Protein AF-A0A2E3C699-F1 (afdb_monomer_lite)

Foldseek 3Di:
DDDDDPVVVVVVVVVVVVVVVVLVVVLVVVCVVVCVVVPPPLPPVALVSLVVVLVVLVVVVVVCVPPPPPPPPPADPSRSVSSNVNSVVRNVVRVVVVVVVVVVVVVVPPDPPPVVVVVVVVVVD

Structure (mmCIF, N/CA/C/O backbone):
data_AF-A0A2E3C699-F1
#
_entry.id   AF-A0A2E3C699-F1
#
loop_
_atom_site.group_PDB
_atom_site.id
_atom_site.type_symbol
_atom_site.label_atom_id
_atom_site.label_alt_id
_atom_site.label_comp_id
_atom_site.label_asym_id
_atom_site.label_entity_id
_atom_site.label_seq_id
_atom_site.pdbx_PDB_ins_code
_atom_site.Cartn_x
_atom_site.Cartn_y
_atom_site.Cartn_z
_atom_site.occupancy
_atom_site.B_iso_or_equiv
_atom_site.auth_seq_id
_atom_site.auth_comp_id
_atom_site.auth_asym_id
_atom_site.auth_atom_id
_atom_site.pdbx_PDB_model_num
ATOM 1 N N . MET A 1 1 ? -0.852 -21.171 37.635 1.00 38.69 1 MET A N 1
ATOM 2 C CA . MET A 1 1 ? -0.235 -21.185 36.295 1.00 38.69 1 MET A CA 1
ATOM 3 C C . MET A 1 1 ? -1.364 -21.470 35.322 1.00 38.69 1 MET A C 1
ATOM 5 O O . MET A 1 1 ? -1.900 -22.567 35.364 1.00 38.69 1 MET A O 1
ATOM 9 N N . TYR A 1 2 ? -1.851 -20.452 34.611 1.00 36.25 2 TYR A N 1
ATOM 10 C CA . TYR A 1 2 ? -2.953 -20.621 33.662 1.00 36.25 2 TYR A CA 1
ATOM 11 C C . TYR A 1 2 ? -2.371 -21.205 32.376 1.00 36.25 2 TYR A C 1
ATOM 13 O O . TYR A 1 2 ? -1.582 -20.544 31.709 1.00 36.25 2 TYR A O 1
ATOM 21 N N . PHE A 1 3 ? -2.711 -22.457 32.083 1.00 44.22 3 PHE A N 1
ATOM 22 C CA . PHE A 1 3 ? -2.491 -23.056 30.774 1.00 44.22 3 PHE A CA 1
ATOM 23 C C . PHE A 1 3 ? -3.592 -22.511 29.864 1.00 44.22 3 PHE A C 1
ATOM 25 O O . PHE A 1 3 ? -4.764 -22.818 30.074 1.00 44.22 3 PHE A O 1
ATOM 32 N N . THR A 1 4 ? -3.247 -21.637 28.923 1.00 55.53 4 THR A N 1
ATOM 33 C CA . THR A 1 4 ? -4.149 -21.322 27.812 1.00 55.53 4 THR A CA 1
ATOM 34 C C . THR A 1 4 ? -4.233 -22.562 26.928 1.00 55.53 4 THR A C 1
ATOM 36 O O . THR A 1 4 ? -3.203 -23.111 26.552 1.00 55.53 4 THR A O 1
ATOM 39 N N . ASP A 1 5 ? -5.450 -23.034 26.667 1.00 56.97 5 ASP A N 1
ATOM 40 C CA . ASP A 1 5 ? -5.716 -24.200 25.824 1.00 56.97 5 ASP A CA 1
ATOM 41 C C . ASP A 1 5 ? -5.290 -23.887 24.378 1.00 56.97 5 ASP A C 1
ATOM 43 O O . ASP A 1 5 ? -5.810 -22.949 23.764 1.00 56.97 5 ASP A O 1
ATOM 47 N N . ASP A 1 6 ? -4.350 -24.665 23.829 1.00 61.75 6 ASP A N 1
ATOM 48 C CA . ASP A 1 6 ? -3.820 -24.537 22.460 1.00 61.75 6 ASP A CA 1
ATOM 49 C C . ASP A 1 6 ? -4.934 -24.520 21.382 1.00 61.75 6 ASP A C 1
ATOM 51 O O . ASP A 1 6 ? -4.724 -24.065 20.248 1.00 61.75 6 ASP A O 1
ATOM 55 N N . ASN A 1 7 ? -6.147 -24.982 21.722 1.00 61.56 7 ASN A N 1
ATOM 56 C CA . ASN A 1 7 ? -7.341 -24.896 20.877 1.00 61.56 7 ASN A CA 1
ATOM 57 C C . ASN A 1 7 ? -7.917 -23.481 20.730 1.00 61.56 7 ASN A C 1
ATOM 59 O O . ASN A 1 7 ? -8.391 -23.132 19.645 1.00 61.56 7 ASN A O 1
ATOM 63 N N . GLU A 1 8 ? -7.908 -22.655 21.779 1.00 59.66 8 GLU A N 1
ATOM 64 C CA . GLU A 1 8 ? -8.422 -21.283 21.680 1.00 59.66 8 GLU A CA 1
ATOM 65 C C . GLU A 1 8 ? -7.473 -20.405 20.870 1.00 59.66 8 GLU A C 1
ATOM 67 O O . GLU A 1 8 ? -7.919 -19.653 20.001 1.00 59.66 8 GLU A O 1
ATOM 72 N N . GLU A 1 9 ? -6.164 -20.562 21.069 1.00 58.28 9 GLU A N 1
ATOM 73 C CA . GLU A 1 9 ? -5.156 -19.801 20.333 1.00 58.28 9 GLU A CA 1
AT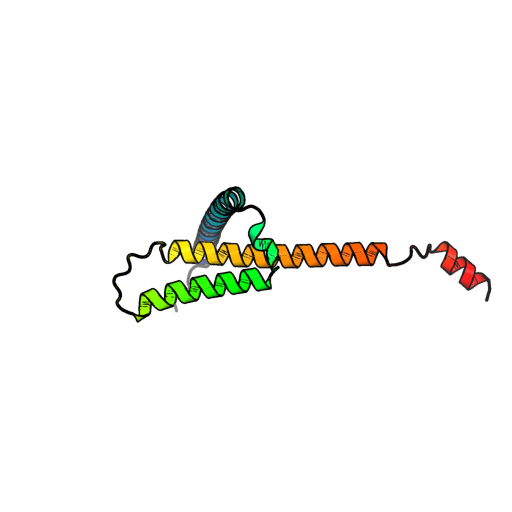OM 74 C C . GLU A 1 9 ? -5.194 -20.114 18.826 1.00 58.28 9 GLU A C 1
ATOM 76 O O . GLU A 1 9 ? -5.144 -19.203 17.994 1.00 58.28 9 GLU A O 1
ATOM 81 N N . ASN A 1 10 ? -5.379 -21.385 18.447 1.00 60.19 10 ASN A N 1
ATOM 82 C CA . ASN A 1 10 ? -5.563 -21.777 17.045 1.00 60.19 10 ASN A CA 1
ATOM 83 C C . ASN A 1 10 ? -6.860 -21.225 16.437 1.00 60.19 10 ASN A C 1
ATOM 85 O O . ASN A 1 10 ? -6.867 -20.760 15.293 1.00 60.19 10 ASN A O 1
ATOM 89 N N . LYS A 1 11 ? -7.959 -21.227 17.198 1.00 59.84 11 LYS A N 1
ATOM 90 C CA . LYS A 1 11 ? -9.251 -20.694 16.747 1.00 59.84 11 LYS A CA 1
ATOM 91 C C . LYS A 1 11 ? -9.209 -19.171 16.567 1.00 59.84 11 LYS A C 1
ATOM 93 O O . LYS A 1 11 ? -9.763 -18.656 15.594 1.00 59.84 11 LYS A O 1
ATOM 98 N N . ILE A 1 12 ? -8.503 -18.459 17.449 1.00 61.53 12 ILE A N 1
ATOM 99 C CA . ILE A 1 12 ? -8.262 -17.011 17.353 1.00 61.53 12 ILE A CA 1
ATOM 100 C C . ILE A 1 12 ? -7.389 -16.691 16.132 1.00 61.53 12 ILE A C 1
ATOM 102 O O . ILE A 1 12 ? -7.773 -15.836 15.331 1.00 61.53 12 ILE A O 1
ATOM 106 N N . LYS A 1 13 ? -6.289 -17.426 15.911 1.00 62.94 13 LYS A N 1
ATOM 107 C CA . LYS A 1 13 ? -5.416 -17.256 14.731 1.00 62.94 13 LYS A CA 1
ATOM 108 C C . LYS A 1 13 ? -6.165 -17.466 13.411 1.00 62.94 13 LYS A C 1
ATOM 110 O O . LYS A 1 13 ? -6.019 -16.662 12.489 1.00 62.94 13 LYS A O 1
ATOM 115 N N . LEU A 1 14 ? -7.021 -18.489 13.331 1.00 67.00 14 LEU A N 1
ATOM 116 C CA . LEU A 1 14 ? -7.917 -18.709 12.185 1.00 67.00 14 LEU A CA 1
ATOM 117 C C . LEU A 1 14 ? -8.879 -17.528 11.973 1.00 67.00 14 LEU A C 1
ATOM 119 O O . LEU A 1 14 ? -9.154 -17.150 10.832 1.00 67.00 14 LEU A O 1
ATOM 123 N N . SER A 1 15 ? -9.356 -16.912 13.058 1.00 82.75 15 SER A N 1
ATOM 124 C CA . SER A 1 15 ? -10.255 -15.756 12.989 1.00 82.75 15 SER A CA 1
ATOM 125 C C . SER A 1 15 ? -9.562 -14.486 12.482 1.00 82.75 15 SER A C 1
ATOM 127 O O . SER A 1 15 ? -10.150 -13.745 11.693 1.00 82.75 15 SER A O 1
ATOM 129 N N . ASP A 1 16 ? -8.308 -14.243 12.867 1.00 89.19 16 ASP A N 1
ATOM 130 C CA . ASP A 1 16 ? -7.573 -13.044 12.454 1.00 89.19 16 ASP A CA 1
ATOM 131 C C . ASP A 1 16 ? -7.066 -13.153 11.018 1.00 89.19 16 ASP A C 1
ATOM 133 O O . ASP A 1 16 ? -7.167 -12.188 10.257 1.00 89.19 16 ASP A O 1
ATOM 137 N N . ALA A 1 17 ? -6.631 -14.344 10.596 1.00 89.81 17 ALA A N 1
ATOM 138 C CA . ALA A 1 17 ? -6.340 -14.617 9.192 1.00 89.81 17 ALA A CA 1
ATOM 139 C C . ALA A 1 17 ? -7.581 -14.398 8.309 1.00 89.81 17 ALA A C 1
ATOM 141 O O . ALA A 1 17 ? -7.485 -13.809 7.230 1.00 89.81 17 ALA A O 1
ATOM 142 N N . TYR A 1 18 ? -8.764 -14.808 8.782 1.00 91.44 18 TYR A N 1
ATOM 143 C CA . TYR A 1 18 ? -10.018 -14.541 8.080 1.00 91.44 18 TYR A CA 1
ATOM 144 C C . TYR A 1 18 ? -10.317 -13.039 7.990 1.00 91.44 18 TYR A C 1
ATOM 146 O O . TYR A 1 18 ? -10.594 -12.543 6.899 1.00 91.44 18 TYR A O 1
ATOM 154 N N . LYS A 1 19 ? -10.202 -12.284 9.091 1.00 91.31 19 LYS A N 1
ATOM 155 C CA . LYS A 1 19 ? -10.375 -10.817 9.073 1.00 91.31 19 LYS A CA 1
ATOM 156 C C . LYS A 1 19 ? -9.395 -10.145 8.109 1.00 91.31 19 LYS A C 1
ATOM 158 O O . LYS A 1 19 ? -9.812 -9.308 7.312 1.00 91.31 19 LYS A O 1
ATOM 163 N N . MET A 1 20 ? -8.123 -10.548 8.131 1.00 94.69 20 MET A N 1
ATOM 164 C CA . MET A 1 20 ? -7.099 -10.045 7.212 1.00 94.69 20 MET A CA 1
ATOM 165 C C . MET A 1 20 ? -7.477 -10.317 5.752 1.00 94.69 20 MET A C 1
ATOM 167 O O . MET A 1 20 ? -7.391 -9.419 4.921 1.00 94.69 20 MET A O 1
ATOM 171 N N . LYS A 1 21 ? -7.974 -11.519 5.439 1.00 94.88 21 LYS A N 1
ATOM 172 C CA . LYS A 1 21 ? -8.454 -11.859 4.092 1.00 94.88 21 LYS A CA 1
ATOM 173 C C . LYS A 1 21 ? -9.604 -10.952 3.639 1.00 94.88 21 LYS A C 1
ATOM 175 O O . LYS A 1 21 ? -9.634 -10.539 2.483 1.00 94.88 21 LYS A O 1
ATOM 180 N N . GLN A 1 22 ? -10.531 -10.616 4.536 1.00 96.06 22 GLN A N 1
ATOM 181 C CA . GLN A 1 22 ? -11.629 -9.697 4.219 1.00 96.06 22 GLN A CA 1
ATOM 182 C C . GLN A 1 22 ? -11.122 -8.273 3.946 1.00 96.06 22 GLN A C 1
ATOM 184 O O . GLN A 1 22 ? -11.581 -7.642 2.999 1.00 96.06 22 GLN A O 1
ATOM 189 N N . ILE A 1 23 ? -10.138 -7.798 4.717 1.00 96.94 23 ILE A N 1
ATOM 190 C CA . ILE A 1 23 ? -9.482 -6.496 4.509 1.00 96.94 23 ILE A CA 1
ATOM 191 C C . ILE A 1 23 ? -8.732 -6.465 3.171 1.00 96.94 23 ILE A C 1
ATOM 193 O O . ILE A 1 23 ? -8.841 -5.500 2.423 1.00 96.94 23 ILE A O 1
ATOM 197 N N . GLN A 1 24 ? -8.005 -7.532 2.834 1.00 97.50 24 GLN A N 1
ATOM 198 C CA . GLN A 1 24 ? -7.317 -7.653 1.545 1.00 97.50 24 GLN A CA 1
ATOM 199 C C . GLN A 1 24 ? -8.302 -7.646 0.375 1.00 97.50 24 GLN A C 1
ATOM 201 O O . GLN A 1 24 ? -8.039 -7.011 -0.643 1.00 97.50 24 GLN A O 1
ATOM 206 N N . LYS A 1 25 ? -9.451 -8.321 0.521 1.00 97.44 25 LYS A N 1
ATOM 207 C CA . LYS A 1 25 ? -10.520 -8.292 -0.482 1.00 97.44 25 LYS A CA 1
ATOM 208 C C . LYS A 1 25 ? -11.057 -6.874 -0.677 1.00 97.44 25 LYS A C 1
ATOM 210 O O . LYS A 1 25 ? -11.154 -6.417 -1.807 1.00 97.44 25 LYS A O 1
ATOM 215 N N . GLU A 1 26 ? -11.357 -6.176 0.413 1.00 97.50 26 GLU A N 1
ATOM 216 C CA . GLU A 1 26 ? -11.794 -4.777 0.378 1.00 97.50 26 GLU A CA 1
ATOM 217 C C . GLU A 1 26 ? -10.754 -3.872 -0.307 1.00 97.50 26 GLU A C 1
ATOM 219 O O . GLU A 1 26 ? -11.101 -3.074 -1.178 1.00 97.50 26 GLU A O 1
ATOM 224 N N . GLY A 1 27 ? -9.472 -4.033 0.038 1.00 97.88 27 GLY A N 1
ATOM 225 C CA . GLY A 1 27 ? -8.370 -3.314 -0.598 1.00 97.88 27 GLY A CA 1
ATOM 226 C C . GLY A 1 27 ? -8.290 -3.585 -2.100 1.00 97.88 27 GLY A C 1
ATOM 227 O O . GLY A 1 27 ? -8.188 -2.641 -2.884 1.00 97.88 27 GLY A O 1
ATOM 228 N N . LEU A 1 28 ? -8.420 -4.848 -2.513 1.00 97.94 28 LEU A N 1
ATOM 229 C CA . LEU A 1 28 ? -8.440 -5.241 -3.921 1.00 97.94 28 LEU A CA 1
ATOM 230 C C . LEU A 1 28 ? -9.617 -4.609 -4.676 1.00 97.94 28 LEU A C 1
ATOM 232 O O . LEU A 1 28 ? -9.409 -4.033 -5.744 1.00 97.94 28 LEU A O 1
ATOM 236 N N . ASP A 1 29 ? -10.827 -4.673 -4.122 1.00 97.81 29 ASP A N 1
ATOM 237 C CA . ASP A 1 29 ? -12.023 -4.088 -4.736 1.00 97.81 29 ASP A CA 1
ATOM 238 C C . ASP A 1 29 ? -11.853 -2.564 -4.915 1.00 97.81 29 ASP A C 1
ATOM 240 O O . ASP A 1 29 ? -12.158 -2.008 -5.977 1.00 97.81 29 ASP A O 1
ATOM 244 N N . LEU A 1 30 ? -11.280 -1.882 -3.913 1.00 96.62 30 LEU A N 1
ATOM 245 C CA . LEU A 1 30 ? -10.969 -0.453 -3.994 1.00 96.62 30 LEU A CA 1
ATOM 246 C C . LEU A 1 30 ? -9.880 -0.149 -5.031 1.00 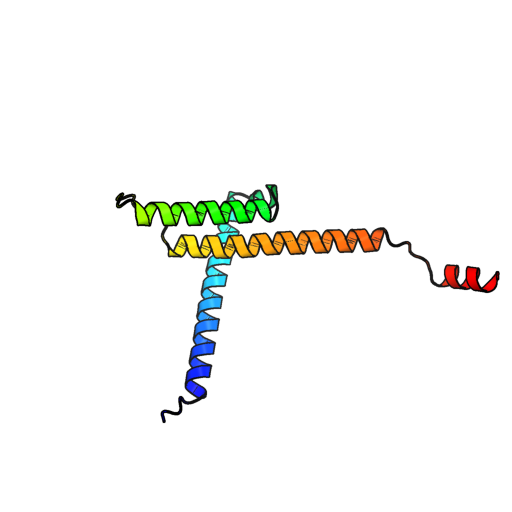96.62 30 LEU A C 1
ATOM 248 O O . LEU A 1 30 ? -9.996 0.834 -5.767 1.00 96.62 30 LEU A O 1
ATOM 252 N N . PHE A 1 31 ? -8.832 -0.973 -5.099 1.00 96.31 31 PHE A N 1
ATOM 253 C CA . PHE A 1 31 ? -7.776 -0.843 -6.101 1.00 96.31 31 PHE A CA 1
ATOM 254 C C . PHE A 1 31 ? -8.352 -0.963 -7.511 1.00 96.31 31 PHE A C 1
ATOM 256 O O . PHE A 1 31 ? -8.092 -0.092 -8.334 1.00 96.31 31 PHE A O 1
ATOM 263 N N . ILE A 1 32 ? -9.180 -1.979 -7.781 1.00 96.50 32 ILE A N 1
ATOM 264 C CA . ILE A 1 32 ? -9.819 -2.180 -9.091 1.00 96.50 32 ILE A CA 1
ATOM 265 C C . ILE A 1 32 ? -10.635 -0.947 -9.482 1.00 96.50 32 ILE A C 1
ATOM 267 O O . ILE A 1 32 ? -10.498 -0.443 -10.600 1.00 96.50 32 ILE A O 1
ATOM 271 N N . LYS A 1 33 ? -11.441 -0.422 -8.551 1.00 96.06 33 LYS A N 1
ATOM 272 C CA . LYS A 1 33 ? -12.231 0.791 -8.775 1.00 96.06 33 LYS A CA 1
ATOM 273 C C . LYS A 1 33 ? -11.337 1.986 -9.128 1.00 96.06 33 LYS A C 1
ATOM 275 O O . LYS A 1 33 ? -11.481 2.556 -10.203 1.00 96.06 33 LYS A O 1
ATOM 280 N N . LYS A 1 34 ? -10.357 2.317 -8.279 1.00 93.06 34 LYS A N 1
ATOM 281 C CA . LYS A 1 34 ? -9.452 3.460 -8.502 1.00 93.06 34 LYS A CA 1
ATOM 282 C C . LYS A 1 34 ? -8.607 3.295 -9.770 1.00 93.06 34 LYS A C 1
ATOM 284 O O . LYS A 1 34 ? -8.403 4.257 -10.500 1.00 93.06 34 LYS A O 1
ATOM 289 N N . ASN A 1 35 ? -8.125 2.091 -10.060 1.00 93.19 35 ASN A N 1
ATOM 290 C CA . ASN A 1 35 ? -7.337 1.819 -11.259 1.00 93.19 35 ASN A CA 1
ATOM 291 C C . ASN A 1 35 ? -8.186 1.907 -12.538 1.00 93.19 35 ASN A C 1
ATOM 293 O O . ASN A 1 35 ? -7.651 2.199 -13.600 1.00 93.19 35 ASN A O 1
ATOM 297 N N . THR A 1 36 ? -9.502 1.704 -12.450 1.00 92.88 36 THR A N 1
ATOM 298 C CA . THR A 1 36 ? -10.423 1.982 -13.564 1.00 92.88 36 THR A CA 1
ATOM 299 C C . THR A 1 36 ? -10.538 3.488 -13.814 1.00 92.88 36 THR A C 1
ATOM 301 O O . THR A 1 36 ? -10.490 3.918 -14.962 1.00 92.88 36 THR A O 1
ATOM 304 N N . ASP A 1 37 ? -10.616 4.287 -12.746 1.00 91.06 37 ASP A N 1
ATOM 305 C CA . ASP A 1 37 ? -10.764 5.746 -12.832 1.00 91.06 37 ASP A CA 1
ATOM 306 C C . ASP A 1 37 ? -9.468 6.460 -13.270 1.00 91.06 37 ASP A C 1
ATOM 308 O O . ASP A 1 37 ? -9.512 7.447 -14.005 1.00 91.06 37 ASP A O 1
ATOM 312 N N . TYR A 1 38 ? -8.304 5.976 -12.818 1.00 88.44 38 TYR A N 1
ATOM 313 C CA . TYR A 1 38 ? -7.007 6.651 -12.989 1.00 88.44 38 TYR A CA 1
ATOM 314 C C . TYR A 1 38 ? -5.995 5.883 -13.852 1.00 88.44 38 TYR A C 1
ATOM 316 O O . TYR A 1 38 ? -4.907 6.399 -14.124 1.00 88.44 38 TYR A O 1
ATOM 324 N N . GLY A 1 39 ? -6.318 4.658 -14.274 1.00 90.12 39 GLY A N 1
ATOM 325 C CA . GLY A 1 39 ? -5.405 3.790 -15.014 1.00 90.12 39 GLY A CA 1
ATOM 326 C C . GLY A 1 39 ? -4.098 3.514 -14.264 1.00 90.12 39 GLY A C 1
ATOM 327 O O . GLY A 1 39 ? -4.016 3.549 -13.037 1.00 90.12 39 GLY A O 1
ATOM 328 N N . ASP A 1 40 ? -3.031 3.315 -15.033 1.00 90.31 40 ASP A N 1
ATOM 329 C CA . ASP A 1 40 ? -1.685 2.987 -14.549 1.00 90.31 40 ASP A CA 1
ATOM 330 C C . ASP A 1 40 ? -0.916 4.178 -13.932 1.00 90.31 40 ASP A C 1
ATOM 332 O O . ASP A 1 40 ? 0.318 4.186 -13.899 1.00 90.31 40 ASP A O 1
ATOM 336 N N . ALA A 1 41 ? -1.609 5.199 -13.417 1.00 90.06 41 ALA A N 1
ATOM 337 C CA . ALA A 1 41 ? -0.989 6.418 -12.889 1.00 90.06 41 ALA A CA 1
ATOM 338 C C . ALA A 1 41 ? 0.084 6.143 -11.816 1.00 90.06 41 ALA A C 1
ATOM 340 O O . ALA A 1 41 ? 1.091 6.855 -11.745 1.00 90.06 41 ALA A O 1
ATOM 341 N N . TYR A 1 42 ? -0.084 5.081 -11.019 1.00 90.38 42 TYR A N 1
ATOM 342 C CA . TYR A 1 42 ? 0.872 4.669 -9.987 1.00 90.38 42 TYR A CA 1
ATOM 343 C C . TYR A 1 42 ? 2.236 4.211 -10.543 1.00 90.38 42 TYR A C 1
ATOM 345 O O . TYR A 1 42 ? 3.220 4.204 -9.806 1.00 90.38 42 TYR A O 1
ATOM 353 N N . LYS A 1 43 ? 2.333 3.867 -11.836 1.00 93.00 43 LYS A N 1
ATOM 354 C CA . LYS A 1 43 ? 3.583 3.416 -12.474 1.00 93.00 43 LYS A CA 1
ATOM 355 C C . LYS A 1 43 ? 4.528 4.566 -12.837 1.00 93.00 43 LYS A C 1
ATOM 357 O O . LYS A 1 43 ? 5.728 4.337 -12.963 1.00 93.00 43 LYS A O 1
ATOM 362 N N . THR A 1 44 ? 4.006 5.789 -12.969 1.00 90.50 44 THR A N 1
ATOM 363 C CA . THR A 1 44 ? 4.689 6.962 -13.556 1.00 90.50 44 THR A CA 1
ATOM 364 C C . THR A 1 44 ? 6.080 7.236 -12.978 1.00 90.50 44 THR A C 1
ATOM 366 O O . THR A 1 44 ? 7.012 7.529 -13.720 1.00 90.50 44 THR A O 1
ATOM 369 N N . TYR A 1 45 ? 6.239 7.105 -11.661 1.00 91.31 45 TYR A N 1
ATOM 370 C CA . TYR A 1 45 ? 7.496 7.389 -10.955 1.00 91.31 45 TYR A CA 1
ATOM 371 C C . TYR A 1 45 ? 8.079 6.145 -10.268 1.00 91.31 45 TYR A C 1
ATOM 373 O O . TYR A 1 45 ? 8.932 6.246 -9.383 1.00 91.31 45 TYR A O 1
ATOM 381 N N . GLY A 1 46 ? 7.603 4.958 -10.655 1.00 93.44 46 GLY A N 1
ATOM 382 C CA . GLY A 1 46 ? 8.021 3.695 -10.061 1.00 93.44 46 GLY A CA 1
ATOM 383 C C . GLY A 1 46 ? 7.773 3.614 -8.543 1.00 93.44 46 GLY A C 1
ATOM 384 O O . GLY A 1 46 ? 6.967 4.370 -7.993 1.00 93.44 46 GLY A O 1
ATOM 385 N N . PRO A 1 47 ? 8.477 2.705 -7.842 1.00 95.00 47 PRO A N 1
ATOM 386 C CA . PRO A 1 47 ? 8.308 2.499 -6.402 1.00 95.00 47 PRO A CA 1
ATOM 387 C C . PRO A 1 47 ? 8.514 3.769 -5.563 1.00 95.00 47 PRO A C 1
ATOM 389 O O . PRO A 1 47 ? 7.807 3.978 -4.583 1.00 95.00 47 PRO A O 1
ATOM 392 N N . ILE A 1 48 ? 9.433 4.655 -5.969 1.00 95.44 48 ILE A N 1
ATOM 393 C CA . ILE A 1 48 ? 9.694 5.922 -5.267 1.00 95.44 48 ILE A CA 1
ATOM 394 C C . ILE A 1 48 ? 8.468 6.837 -5.297 1.00 95.44 48 ILE A C 1
ATOM 396 O O . ILE A 1 48 ? 8.100 7.395 -4.268 1.00 95.44 48 ILE A O 1
ATOM 400 N N . GLY A 1 49 ? 7.788 6.945 -6.441 1.00 95.50 49 GLY A N 1
ATOM 401 C CA . GLY A 1 49 ? 6.538 7.700 -6.530 1.00 95.50 49 GLY A CA 1
ATOM 402 C C . GLY A 1 49 ? 5.459 7.194 -5.588 1.00 95.50 49 GLY A C 1
ATOM 403 O O . GLY A 1 49 ? 4.739 7.983 -4.981 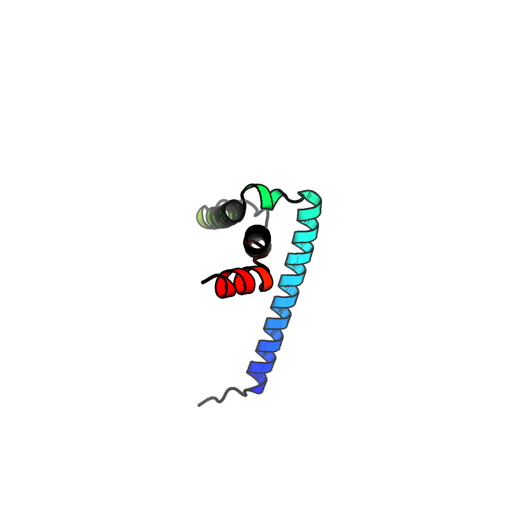1.00 95.50 49 GLY A O 1
ATOM 404 N N . VAL A 1 50 ? 5.368 5.874 -5.441 1.00 96.88 50 VAL A N 1
ATOM 405 C CA . VAL A 1 50 ? 4.416 5.244 -4.527 1.00 96.88 50 VAL A CA 1
ATOM 406 C C . VAL A 1 50 ? 4.757 5.563 -3.065 1.00 96.88 50 VAL A C 1
ATOM 408 O O . VAL A 1 50 ? 3.859 5.914 -2.300 1.00 96.88 50 VAL A O 1
ATOM 411 N N . LEU A 1 51 ? 6.040 5.544 -2.684 1.00 96.88 51 LEU A N 1
ATOM 412 C CA . LEU A 1 51 ? 6.483 5.949 -1.342 1.00 96.88 51 LEU A CA 1
ATOM 413 C C . LEU A 1 51 ? 6.176 7.422 -1.035 1.00 96.88 51 LEU A C 1
ATOM 415 O O . LEU A 1 51 ? 5.755 7.738 0.076 1.00 96.88 51 LEU A O 1
ATOM 419 N N . VAL A 1 52 ? 6.325 8.318 -2.016 1.00 96.25 52 VAL A N 1
ATOM 420 C CA . VAL A 1 52 ? 5.936 9.731 -1.856 1.00 96.25 52 VAL A CA 1
ATOM 421 C C . VAL A 1 52 ? 4.442 9.845 -1.540 1.00 96.25 52 VAL A C 1
ATOM 423 O O . VAL A 1 52 ? 4.071 10.524 -0.586 1.00 96.25 52 VAL A O 1
ATOM 426 N N . ARG A 1 53 ? 3.580 9.106 -2.254 1.00 94.69 53 ARG A N 1
ATOM 427 C CA . ARG A 1 53 ? 2.127 9.102 -1.992 1.00 94.69 53 ARG A CA 1
ATOM 428 C C . ARG A 1 53 ? 1.761 8.558 -0.611 1.00 94.69 53 ARG A C 1
ATOM 430 O O . ARG A 1 53 ? 0.821 9.060 0.004 1.00 94.69 53 ARG A O 1
ATOM 437 N N . ILE A 1 54 ? 2.503 7.568 -0.111 1.00 96.00 54 ILE A N 1
ATOM 438 C CA . ILE A 1 54 ? 2.381 7.095 1.277 1.00 96.00 54 ILE A CA 1
ATOM 439 C C . ILE A 1 54 ? 2.690 8.239 2.251 1.00 96.00 54 ILE A C 1
ATOM 441 O O . ILE A 1 54 ? 1.893 8.506 3.152 1.00 96.00 54 ILE A O 1
ATOM 445 N N . GLY A 1 55 ? 3.802 8.949 2.035 1.00 94.62 55 GLY A N 1
ATOM 446 C CA . GLY A 1 55 ? 4.189 10.111 2.836 1.00 94.62 55 GLY A CA 1
ATOM 447 C C . GLY A 1 55 ? 3.116 11.202 2.849 1.00 94.62 55 GLY A C 1
ATOM 448 O O . GLY A 1 55 ? 2.725 11.663 3.920 1.00 94.62 55 GLY A O 1
ATOM 449 N N . ASP A 1 56 ? 2.566 11.551 1.684 1.00 92.25 56 ASP A N 1
ATOM 450 C CA . ASP A 1 56 ? 1.495 12.550 1.557 1.00 92.25 56 ASP A CA 1
ATOM 451 C C . ASP A 1 56 ? 0.250 12.172 2.374 1.00 92.25 56 ASP A C 1
ATOM 453 O O . ASP A 1 56 ? -0.347 13.020 3.047 1.00 92.25 56 ASP A O 1
ATOM 457 N N . LYS A 1 57 ? -0.142 10.890 2.355 1.00 90.19 57 LYS A N 1
ATOM 458 C CA . LYS A 1 57 ? -1.294 10.403 3.129 1.00 90.19 57 LYS A CA 1
ATOM 459 C C . LYS A 1 57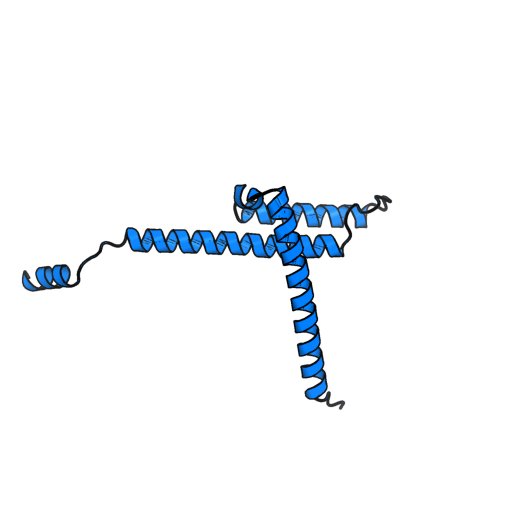 ? -1.047 10.411 4.631 1.00 90.19 57 LYS A C 1
ATOM 461 O O . LYS A 1 57 ? -1.923 10.854 5.373 1.00 90.19 57 LYS A O 1
ATOM 466 N N . ILE A 1 58 ? 0.134 9.990 5.079 1.00 90.88 58 ILE A N 1
ATOM 467 C CA . ILE A 1 58 ? 0.505 10.029 6.501 1.00 90.88 58 ILE A CA 1
ATOM 468 C C . ILE A 1 58 ? 0.549 11.475 7.005 1.00 90.88 58 ILE A C 1
ATOM 470 O O . ILE A 1 58 ? -0.023 11.782 8.053 1.00 90.88 58 ILE A O 1
ATOM 474 N N . ASN A 1 59 ? 1.165 12.382 6.242 1.00 88.50 59 ASN A N 1
ATOM 475 C CA . ASN A 1 59 ? 1.242 13.797 6.596 1.00 88.50 59 ASN A CA 1
ATOM 476 C C . ASN A 1 59 ? -0.154 14.410 6.738 1.00 88.50 59 ASN A C 1
ATOM 478 O O . ASN A 1 59 ? -0.433 15.062 7.742 1.00 88.50 59 ASN A O 1
ATOM 482 N N . ARG A 1 60 ? -1.065 14.124 5.797 1.00 83.00 60 ARG A N 1
ATOM 483 C CA . ARG A 1 60 ? -2.458 14.590 5.861 1.00 83.00 60 ARG A CA 1
ATOM 484 C C . ARG A 1 60 ? -3.173 14.116 7.129 1.00 83.00 60 ARG A C 1
ATOM 486 O O . ARG A 1 60 ? -3.873 14.907 7.755 1.00 83.00 60 ARG A O 1
ATOM 493 N N . LEU A 1 61 ? -2.981 12.858 7.526 1.00 80.25 61 LEU A N 1
ATOM 494 C CA . LEU A 1 61 ? -3.562 12.307 8.753 1.00 80.25 61 LEU A CA 1
ATOM 495 C C . LEU A 1 61 ? -2.972 12.959 10.023 1.00 80.25 61 LEU A C 1
ATOM 497 O O . LEU A 1 61 ? -3.700 13.275 10.967 1.00 80.25 61 LEU A O 1
ATOM 501 N N . SER A 1 62 ? -1.660 13.209 10.033 1.00 75.81 62 SER A N 1
ATOM 502 C CA . SER A 1 62 ? -0.948 13.850 11.149 1.00 75.81 62 SER A CA 1
ATOM 503 C C . SER A 1 62 ? -1.356 15.318 11.342 1.00 75.81 62 SER A C 1
ATOM 505 O O . SER A 1 62 ? -1.589 15.766 12.465 1.00 75.81 62 SER A O 1
ATOM 507 N N . THR A 1 63 ? -1.531 16.069 10.247 1.00 68.50 63 THR A N 1
ATOM 508 C CA . THR A 1 63 ? -1.953 17.480 10.292 1.00 68.50 63 THR A CA 1
ATOM 509 C C . THR A 1 63 ? -3.369 17.659 10.854 1.00 68.50 63 THR A C 1
ATOM 511 O O . THR A 1 63 ? -3.625 18.643 11.545 1.00 68.50 63 THR A O 1
ATOM 514 N N . ILE A 1 64 ? -4.279 16.707 10.612 1.00 63.69 64 ILE A N 1
ATOM 515 C CA . ILE A 1 64 ? -5.642 16.732 11.174 1.00 63.69 64 ILE A CA 1
ATOM 516 C C . ILE A 1 64 ? -5.611 16.522 12.697 1.00 63.69 64 ILE A C 1
ATOM 518 O O . ILE A 1 64 ? -6.325 17.206 13.424 1.00 63.69 64 ILE A O 1
ATOM 522 N N . THR A 1 65 ? -4.753 15.621 13.186 1.00 60.53 65 THR A N 1
ATOM 523 C CA . THR A 1 65 ? -4.677 15.266 14.616 1.00 60.53 65 THR A CA 1
ATOM 524 C C . THR A 1 65 ? -4.052 16.373 15.479 1.00 60.53 65 THR A C 1
ATOM 526 O O . THR A 1 65 ? -4.470 16.563 16.617 1.00 60.53 65 THR A O 1
ATOM 529 N N . ASN A 1 66 ? -3.079 17.127 14.955 1.00 59.59 66 ASN A N 1
ATOM 530 C CA . ASN A 1 66 ? -2.307 18.094 15.753 1.00 59.59 66 ASN A CA 1
ATOM 531 C C . ASN A 1 66 ? -2.911 19.501 15.837 1.00 59.59 66 ASN A C 1
ATOM 533 O O . ASN A 1 66 ? -2.598 20.239 16.769 1.00 59.59 66 ASN A O 1
ATOM 537 N N . ASN A 1 67 ? -3.754 19.904 14.883 1.00 58.06 67 ASN A N 1
ATOM 538 C CA . ASN A 1 67 ? -4.119 21.316 14.764 1.00 58.06 67 ASN A CA 1
ATOM 539 C C . ASN A 1 67 ? -5.436 21.706 15.459 1.00 58.06 67 ASN A C 1
ATOM 541 O O . ASN A 1 67 ? -5.789 22.880 15.402 1.00 58.06 67 ASN A O 1
ATOM 545 N N . ASN A 1 68 ? -6.186 20.788 16.095 1.00 53.41 68 ASN A N 1
ATOM 546 C CA . ASN A 1 68 ? -7.552 21.042 16.614 1.00 53.41 68 ASN A CA 1
ATOM 547 C C . ASN A 1 68 ? -8.485 21.745 15.602 1.00 53.41 68 ASN A C 1
ATOM 549 O O . ASN A 1 68 ? -9.538 22.270 15.966 1.00 53.41 68 ASN A O 1
ATOM 553 N N . ILE A 1 69 ? -8.109 21.773 14.321 1.00 54.88 69 ILE A N 1
ATOM 554 C CA . ILE A 1 69 ? -8.935 22.332 13.269 1.00 54.88 69 ILE A CA 1
ATOM 555 C C . ILE A 1 69 ? -9.984 21.267 13.026 1.00 54.88 69 ILE A C 1
ATOM 557 O O . ILE A 1 69 ? -9.659 20.142 12.646 1.00 54.88 69 ILE A O 1
ATOM 561 N N . THR A 1 70 ? -11.240 21.635 13.240 1.00 48.88 70 THR A N 1
ATOM 562 C CA . THR A 1 70 ? -12.433 20.863 12.897 1.00 48.88 70 THR A CA 1
ATOM 563 C C . THR A 1 70 ? -12.562 20.741 11.372 1.00 48.88 70 THR A C 1
ATOM 565 O O . THR A 1 70 ? -13.572 21.110 10.780 1.00 48.88 70 THR A O 1
ATOM 568 N N . VAL A 1 71 ? -11.515 20.274 10.688 1.00 55.59 71 VAL A N 1
ATOM 569 C CA . VAL A 1 71 ? -11.618 19.833 9.304 1.00 55.59 71 VAL A CA 1
ATOM 570 C C . VAL A 1 71 ? -12.338 18.505 9.386 1.00 55.59 71 VAL A C 1
ATOM 572 O O . VAL A 1 71 ? -11.776 17.527 9.874 1.00 55.59 71 VAL A O 1
ATOM 575 N N . ILE A 1 72 ? -13.594 18.480 8.945 1.00 57.78 72 ILE A N 1
ATOM 576 C CA . ILE A 1 72 ? -14.317 17.229 8.728 1.00 57.78 72 ILE A CA 1
ATOM 577 C C . ILE A 1 72 ? -13.399 16.365 7.853 1.00 57.78 72 ILE A C 1
ATOM 579 O O . ILE A 1 72 ? -13.090 16.785 6.731 1.00 57.78 72 ILE A O 1
ATOM 583 N N . PRO A 1 73 ? -12.893 15.220 8.347 1.00 59.34 73 PRO A N 1
ATOM 584 C CA . PRO A 1 73 ? -12.017 14.386 7.550 1.00 59.34 73 PRO A CA 1
ATOM 585 C C . PRO A 1 73 ? -12.787 13.993 6.295 1.00 59.34 73 PRO A C 1
ATOM 587 O O . PRO A 1 73 ? -13.842 13.369 6.374 1.00 59.34 73 PRO A O 1
ATOM 590 N N . THR A 1 74 ? -12.279 14.373 5.124 1.00 66.38 74 THR A N 1
ATOM 591 C CA . THR A 1 74 ? -12.868 13.941 3.845 1.00 66.38 74 THR A CA 1
ATOM 592 C C . THR A 1 74 ? -12.756 12.426 3.656 1.00 66.38 74 THR A C 1
ATOM 594 O O . THR A 1 74 ? -13.356 11.875 2.744 1.00 66.38 74 THR A O 1
ATOM 597 N N . GLU A 1 75 ? -11.916 11.779 4.465 1.00 74.31 75 GLU A N 1
ATOM 598 C CA . GLU A 1 75 ? -11.565 10.367 4.427 1.00 74.31 75 GLU A CA 1
ATOM 599 C C . GLU A 1 75 ? -11.280 9.909 5.865 1.00 74.31 75 GLU A C 1
ATOM 601 O O . GLU A 1 75 ? -10.659 10.649 6.636 1.00 74.31 75 GLU A O 1
ATOM 606 N N . SER A 1 76 ? -11.761 8.726 6.254 1.00 86.19 76 SER A N 1
ATOM 607 C CA . SER A 1 76 ? -11.549 8.217 7.611 1.00 86.19 76 SER A CA 1
ATOM 608 C C . SER A 1 76 ? -10.124 7.672 7.797 1.00 86.19 76 SER A C 1
ATOM 610 O O . SER A 1 76 ? -9.411 7.375 6.832 1.00 86.19 76 SER A O 1
ATOM 612 N N . LEU A 1 77 ? -9.705 7.482 9.056 1.00 87.50 77 LEU A N 1
ATOM 613 C CA . LEU A 1 77 ? -8.453 6.780 9.373 1.00 87.50 77 LEU A CA 1
ATOM 614 C C . LEU A 1 77 ? -8.422 5.390 8.719 1.00 87.50 77 LEU A C 1
ATOM 616 O O . LEU A 1 77 ? -7.399 4.981 8.178 1.00 87.50 77 LEU A O 1
ATOM 620 N N . ARG A 1 78 ? -9.552 4.675 8.741 1.00 91.94 78 ARG A N 1
ATOM 621 C CA . ARG A 1 78 ? -9.654 3.329 8.180 1.00 91.94 78 ARG A CA 1
ATOM 622 C C . ARG A 1 78 ? -9.461 3.335 6.662 1.00 91.94 78 ARG A C 1
ATOM 624 O O . ARG A 1 78 ? -8.693 2.520 6.164 1.00 91.94 78 ARG A O 1
ATOM 631 N N . ASP A 1 79 ? -10.098 4.262 5.954 1.00 92.12 79 ASP A N 1
ATOM 632 C CA . ASP A 1 79 ? -9.948 4.394 4.497 1.00 92.12 79 ASP A CA 1
ATOM 633 C C . ASP A 1 79 ? -8.495 4.717 4.130 1.00 92.12 79 ASP A C 1
ATOM 635 O O . ASP A 1 79 ? -7.913 4.098 3.241 1.00 92.12 79 ASP A O 1
ATOM 639 N N . THR A 1 80 ? -7.864 5.610 4.902 1.00 92.25 80 THR A N 1
ATOM 640 C CA . THR A 1 80 ? -6.442 5.941 4.740 1.00 92.25 80 THR A CA 1
ATOM 641 C C . THR A 1 80 ? -5.561 4.702 4.914 1.00 92.25 80 THR A C 1
ATOM 643 O O . THR A 1 80 ? -4.641 4.487 4.130 1.00 92.25 80 THR A O 1
ATOM 646 N N . LEU A 1 81 ? -5.833 3.855 5.910 1.00 95.12 81 LEU A N 1
ATOM 647 C CA . LEU A 1 81 ? -5.070 2.624 6.136 1.00 95.12 81 LEU A CA 1
ATOM 648 C C . LEU A 1 81 ? -5.236 1.610 4.992 1.00 95.12 81 LEU A C 1
ATOM 650 O O . LEU A 1 81 ? -4.259 0.957 4.623 1.00 95.12 81 LEU A O 1
ATOM 654 N N . ILE A 1 82 ? -6.426 1.509 4.392 1.00 96.88 82 ILE A N 1
ATOM 655 C CA . ILE A 1 82 ? -6.646 0.688 3.191 1.00 96.88 82 ILE A CA 1
ATOM 656 C C . ILE A 1 82 ? -5.869 1.248 1.993 1.00 96.88 82 ILE A C 1
ATOM 658 O O . ILE A 1 82 ? -5.230 0.492 1.259 1.00 96.88 82 ILE A O 1
ATOM 662 N N . ASP A 1 83 ? -5.843 2.569 1.820 1.00 94.94 83 ASP A N 1
ATOM 663 C CA . ASP A 1 83 ? -5.030 3.212 0.787 1.00 94.94 83 ASP A CA 1
ATOM 664 C C . ASP A 1 83 ? -3.538 2.917 0.968 1.00 94.94 83 ASP A C 1
ATOM 666 O O . ASP A 1 83 ? -2.857 2.554 0.008 1.00 94.94 83 ASP A O 1
ATOM 670 N N . LEU A 1 84 ? -3.025 3.012 2.197 1.00 96.69 84 LEU A N 1
ATOM 671 C CA . LEU A 1 84 ? -1.633 2.685 2.518 1.00 96.69 84 LEU A CA 1
ATOM 672 C C . LEU A 1 84 ? -1.305 1.204 2.266 1.00 96.69 84 LEU A C 1
ATOM 674 O O . LEU A 1 84 ? -0.222 0.893 1.755 1.00 96.69 84 LEU A O 1
ATOM 678 N N . HIS A 1 85 ? -2.238 0.295 2.564 1.00 97.12 85 HIS A N 1
ATOM 679 C CA . HIS A 1 85 ? -2.121 -1.122 2.214 1.00 97.12 85 HIS A CA 1
ATOM 680 C C . HIS A 1 85 ? -1.968 -1.308 0.696 1.00 97.12 85 HIS A C 1
ATOM 682 O O . HIS A 1 85 ? -1.014 -1.942 0.239 1.00 97.12 85 HIS A O 1
ATOM 688 N N . ASN A 1 86 ? -2.843 -0.679 -0.093 1.00 97.62 86 ASN A N 1
ATOM 689 C CA . ASN A 1 86 ? -2.795 -0.750 -1.552 1.00 97.62 86 ASN A CA 1
ATOM 690 C C . ASN A 1 86 ? -1.538 -0.099 -2.139 1.00 97.62 86 ASN A C 1
ATOM 692 O O . ASN A 1 86 ? -0.945 -0.653 -3.063 1.00 97.62 86 ASN A O 1
ATOM 696 N N . TYR A 1 87 ? -1.082 1.040 -1.605 1.00 97.56 87 TYR A N 1
ATOM 697 C CA . TYR A 1 87 ? 0.184 1.641 -2.031 1.00 97.56 87 TYR A CA 1
ATOM 698 C C . TYR A 1 87 ? 1.361 0.696 -1.787 1.00 97.56 87 TYR A C 1
ATOM 700 O O . TYR A 1 87 ? 2.191 0.512 -2.674 1.00 97.56 87 TYR A O 1
ATOM 708 N N . SER A 1 88 ? 1.405 0.025 -0.637 1.00 97.81 88 SER A N 1
ATOM 709 C CA . SER A 1 88 ? 2.463 -0.950 -0.351 1.00 97.81 88 SER A CA 1
ATOM 710 C C . SER A 1 88 ? 2.454 -2.103 -1.363 1.00 97.81 88 SER A C 1
ATOM 712 O O . SER A 1 88 ? 3.497 -2.437 -1.927 1.00 97.81 88 SER A O 1
ATOM 714 N N . ALA A 1 89 ? 1.275 -2.653 -1.672 1.00 97.25 89 ALA A N 1
ATOM 715 C CA . ALA A 1 89 ? 1.126 -3.697 -2.686 1.00 97.25 89 ALA A CA 1
ATOM 716 C C . ALA A 1 89 ? 1.558 -3.218 -4.086 1.00 97.25 89 ALA A C 1
ATOM 718 O O . ALA A 1 89 ? 2.309 -3.909 -4.773 1.00 97.25 89 ALA A O 1
ATOM 719 N N . MET A 1 90 ? 1.160 -2.008 -4.493 1.00 96.69 90 MET A N 1
ATOM 720 C CA . MET A 1 90 ? 1.552 -1.422 -5.779 1.00 96.69 90 MET A CA 1
ATOM 721 C C . MET A 1 90 ? 3.067 -1.205 -5.893 1.00 96.69 90 MET A C 1
ATOM 723 O O . MET A 1 90 ? 3.638 -1.444 -6.958 1.00 96.69 90 MET A O 1
ATOM 727 N N . ALA A 1 91 ? 3.737 -0.782 -4.816 1.00 97.06 91 ALA A N 1
ATOM 728 C CA . ALA A 1 91 ? 5.192 -0.641 -4.800 1.00 97.06 91 ALA A CA 1
ATOM 729 C C . ALA A 1 91 ? 5.889 -1.990 -5.035 1.00 97.06 91 ALA A C 1
ATOM 731 O O . ALA A 1 91 ? 6.809 -2.065 -5.851 1.00 97.06 91 ALA A O 1
ATOM 732 N N . ILE A 1 92 ? 5.411 -3.055 -4.383 1.00 96.94 92 ILE A N 1
ATOM 733 C CA . ILE A 1 92 ? 5.923 -4.421 -4.572 1.00 96.94 92 ILE A CA 1
ATOM 734 C C . ILE A 1 92 ? 5.682 -4.889 -6.013 1.00 96.94 92 ILE A C 1
ATOM 736 O O . ILE A 1 92 ? 6.622 -5.308 -6.680 1.00 96.94 92 ILE A O 1
ATOM 740 N N . MET A 1 93 ? 4.472 -4.708 -6.555 1.00 95.38 93 MET A N 1
ATOM 741 C CA . MET A 1 93 ? 4.165 -5.058 -7.951 1.00 95.38 93 MET A CA 1
ATOM 742 C C . MET A 1 93 ? 5.125 -4.397 -8.952 1.00 95.38 93 MET A C 1
ATOM 744 O O . MET A 1 93 ? 5.492 -5.003 -9.963 1.00 95.38 93 MET A O 1
ATOM 748 N N . LEU A 1 94 ? 5.532 -3.150 -8.694 1.00 95.06 94 LEU A N 1
ATOM 749 C CA . LEU A 1 94 ? 6.495 -2.427 -9.525 1.00 95.06 94 LEU A CA 1
ATOM 750 C C . LEU A 1 94 ? 7.917 -2.988 -9.404 1.00 95.06 94 LEU A C 1
ATOM 752 O O . LEU A 1 94 ? 8.616 -3.068 -10.417 1.00 95.06 94 LEU A O 1
ATOM 756 N N 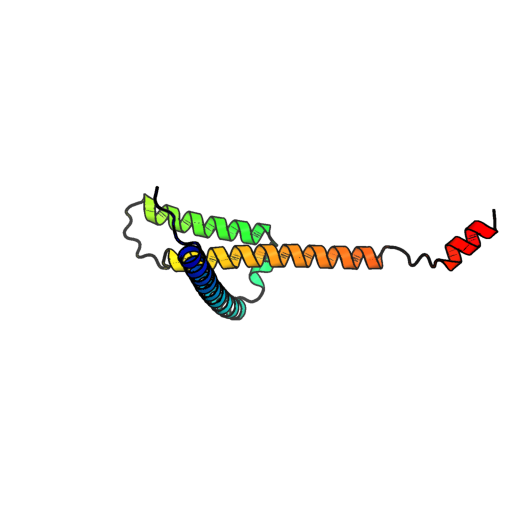. LEU A 1 95 ? 8.341 -3.379 -8.199 1.00 93.94 95 LEU A N 1
ATOM 757 C CA . LEU A 1 95 ? 9.637 -4.020 -7.964 1.00 93.94 95 LEU A CA 1
ATOM 758 C C . LEU A 1 95 ? 9.713 -5.375 -8.678 1.00 93.94 95 LEU A C 1
ATOM 760 O O . LEU A 1 95 ? 10.616 -5.576 -9.491 1.00 93.94 95 LEU A O 1
ATOM 764 N N . ASP A 1 96 ? 8.711 -6.230 -8.486 1.00 92.94 96 ASP A N 1
ATOM 765 C CA . ASP A 1 96 ? 8.648 -7.563 -9.094 1.00 92.94 96 ASP A CA 1
ATOM 766 C C . ASP A 1 96 ? 8.607 -7.486 -10.628 1.00 92.94 96 ASP A C 1
ATOM 768 O O . ASP A 1 96 ? 9.217 -8.287 -11.340 1.00 92.94 96 ASP A O 1
ATOM 772 N N . SER A 1 97 ? 7.895 -6.493 -11.173 1.00 89.19 97 SER A N 1
ATOM 773 C CA . SER A 1 97 ? 7.835 -6.264 -12.622 1.00 89.19 97 SER A CA 1
ATOM 774 C C . SER A 1 97 ? 9.187 -5.822 -13.188 1.00 89.19 97 SER A C 1
ATOM 776 O O . SER A 1 97 ? 9.560 -6.228 -14.292 1.00 89.19 97 SER A O 1
ATOM 778 N N . LYS A 1 98 ? 9.937 -5.002 -12.440 1.00 83.88 98 LYS A N 1
ATOM 779 C CA . LYS A 1 98 ? 11.285 -4.566 -12.821 1.00 83.88 98 LYS A CA 1
ATOM 780 C C . LYS A 1 98 ? 12.270 -5.735 -12.791 1.00 83.88 98 LYS A C 1
ATOM 782 O O . LYS A 1 98 ? 13.043 -5.877 -13.736 1.00 83.88 98 LYS A O 1
ATOM 787 N N . GLU A 1 99 ? 12.211 -6.573 -11.759 1.00 82.75 99 GLU A N 1
ATOM 788 C CA . GLU A 1 99 ? 13.042 -7.774 -11.639 1.00 82.75 99 GLU A CA 1
ATOM 789 C C . GLU A 1 99 ? 12.782 -8.749 -12.793 1.00 82.75 99 GLU A C 1
ATOM 791 O O . GLU A 1 99 ? 13.710 -9.139 -13.497 1.00 82.75 99 GLU A O 1
ATOM 796 N N . LYS A 1 100 ? 11.512 -9.059 -13.089 1.00 82.25 100 LYS A N 1
ATOM 797 C CA . LYS A 1 100 ? 11.147 -9.921 -14.227 1.00 82.25 100 LYS A CA 1
ATOM 798 C C . LYS A 1 100 ? 11.655 -9.380 -15.562 1.00 82.25 100 LYS A C 1
ATOM 800 O O . LYS A 1 100 ? 12.118 -10.155 -16.399 1.00 82.25 100 LYS A O 1
ATOM 805 N N . LYS A 1 101 ? 11.576 -8.061 -15.773 1.00 83.38 101 LYS A N 1
ATOM 806 C CA . LYS A 1 101 ? 12.105 -7.418 -16.983 1.00 83.38 101 LYS A CA 1
ATOM 807 C C . LYS A 1 101 ? 13.626 -7.559 -17.062 1.00 83.38 101 LYS A C 1
ATOM 809 O O . LYS A 1 101 ? 14.132 -7.869 -18.134 1.00 83.38 101 LYS A O 1
ATOM 814 N N . LEU A 1 102 ? 14.336 -7.362 -15.951 1.00 76.88 102 LEU A N 1
ATOM 815 C CA . LEU A 1 102 ? 15.788 -7.526 -15.895 1.00 76.88 102 LEU A CA 1
ATOM 816 C C . LEU A 1 102 ? 16.194 -8.973 -16.189 1.00 76.88 102 LEU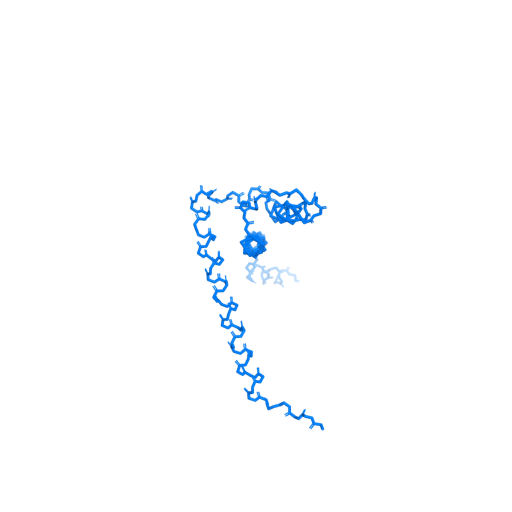 A C 1
ATOM 818 O O . LEU A 1 102 ? 17.042 -9.189 -17.046 1.00 76.88 102 LEU A O 1
ATOM 822 N N . ASN A 1 103 ? 15.537 -9.948 -15.561 1.00 77.81 103 ASN A N 1
ATOM 823 C CA . ASN A 1 103 ? 15.826 -11.366 -15.770 1.00 77.81 103 ASN A CA 1
ATOM 824 C C . ASN A 1 103 ? 15.602 -11.772 -17.231 1.00 77.81 103 ASN A C 1
ATOM 826 O O . ASN A 1 103 ? 16.444 -12.454 -17.805 1.00 77.81 103 ASN A O 1
ATOM 830 N N . ARG A 1 104 ? 14.521 -11.293 -17.866 1.00 81.38 104 ARG A N 1
ATOM 831 C CA . ARG A 1 104 ? 14.280 -11.537 -19.296 1.00 81.38 104 ARG A CA 1
ATOM 832 C C . ARG A 1 104 ? 15.395 -10.955 -20.170 1.00 81.38 104 ARG A C 1
ATOM 834 O O . ARG A 1 104 ? 15.882 -11.642 -21.061 1.00 81.38 104 ARG A O 1
ATOM 841 N N . LEU A 1 105 ? 15.824 -9.722 -19.898 1.00 79.56 105 LEU A N 1
ATOM 842 C CA . LEU A 1 105 ? 16.923 -9.102 -20.639 1.00 79.56 105 LEU A CA 1
ATOM 843 C C . LEU A 1 105 ? 18.222 -9.895 -20.451 1.00 79.56 105 LEU A C 1
ATOM 845 O O . LEU A 1 105 ? 18.871 -10.210 -21.434 1.00 79.56 105 LEU A O 1
ATOM 849 N N . VAL A 1 106 ? 18.568 -10.299 -19.225 1.00 74.31 106 VAL A N 1
ATOM 850 C CA . VAL A 1 106 ? 19.760 -11.126 -18.962 1.00 74.31 106 VAL A CA 1
ATOM 851 C C . VAL A 1 106 ? 19.707 -12.442 -19.744 1.00 74.31 106 VAL A C 1
ATOM 853 O O . VAL A 1 106 ? 20.682 -12.776 -20.406 1.00 74.31 106 VAL A O 1
ATOM 856 N N . THR A 1 107 ? 18.561 -13.134 -19.774 1.00 76.25 107 THR A N 1
ATOM 857 C CA . THR A 1 107 ? 18.408 -14.372 -20.563 1.00 76.25 107 THR A CA 1
ATOM 858 C C . THR A 1 107 ? 18.492 -14.167 -22.079 1.00 76.25 107 THR A C 1
ATOM 860 O O . THR A 1 107 ? 18.796 -15.109 -22.801 1.00 76.25 107 THR A O 1
ATOM 863 N N . GLU A 1 108 ? 18.200 -12.963 -22.577 1.00 77.19 108 GLU A N 1
ATOM 864 C CA . GLU A 1 108 ? 18.320 -12.615 -24.000 1.00 77.19 108 GLU A CA 1
ATOM 865 C C . GLU A 1 108 ? 19.747 -12.164 -24.372 1.00 77.19 108 GLU A C 1
ATOM 867 O O . GLU A 1 108 ? 20.134 -12.281 -25.535 1.00 77.19 108 GLU A O 1
ATOM 872 N N . ILE A 1 109 ? 20.523 -11.651 -23.406 1.00 72.69 109 ILE A N 1
ATOM 873 C CA . ILE A 1 109 ? 21.891 -11.139 -23.603 1.00 72.69 109 ILE A CA 1
ATOM 874 C C . ILE A 1 109 ? 22.950 -12.216 -23.324 1.00 72.69 109 ILE A C 1
ATOM 876 O O . ILE A 1 109 ? 24.016 -12.172 -23.940 1.00 72.69 109 ILE A O 1
ATOM 880 N N . GLU A 1 110 ? 22.692 -13.181 -22.431 1.00 56.91 110 GLU A N 1
ATOM 881 C CA . GLU A 1 110 ? 23.560 -14.356 -22.308 1.00 56.91 110 GLU A CA 1
ATOM 882 C C . GLU A 1 110 ? 23.568 -15.089 -23.657 1.00 56.91 110 GLU A C 1
ATOM 884 O O . GLU A 1 110 ? 22.518 -15.552 -24.116 1.00 56.91 110 GLU A O 1
ATOM 889 N N . PRO A 1 111 ? 24.721 -15.164 -24.351 1.00 57.78 111 PRO A N 1
ATOM 890 C CA . PRO A 1 111 ? 24.770 -15.832 -25.634 1.00 57.78 111 PRO A CA 1
ATOM 891 C C . PRO A 1 111 ? 24.315 -17.276 -25.431 1.00 57.78 111 PRO A C 1
ATOM 893 O O . PRO A 1 111 ? 24.725 -17.927 -24.468 1.00 57.78 111 PRO A O 1
ATOM 896 N N . LYS A 1 112 ? 23.502 -17.797 -26.362 1.00 59.75 112 LYS A N 1
ATOM 897 C CA . LYS A 1 112 ? 23.371 -19.242 -26.581 1.00 59.75 112 LYS A CA 1
ATOM 898 C C . LYS A 1 112 ? 24.756 -19.768 -26.952 1.00 59.75 112 LYS A C 1
ATOM 900 O O . LYS A 1 112 ? 25.045 -19.983 -28.123 1.00 59.75 112 LYS A O 1
ATOM 905 N N . VAL A 1 113 ? 25.641 -19.914 -25.976 1.00 56.69 113 VAL A N 1
ATOM 906 C CA . VAL A 1 113 ? 26.822 -20.734 -26.142 1.00 56.69 113 VAL A CA 1
ATOM 907 C C . VAL A 1 113 ? 26.267 -22.142 -26.138 1.00 56.69 113 VAL A C 1
ATOM 909 O O . VAL A 1 113 ? 25.993 -22.716 -25.084 1.00 56.69 113 VAL A O 1
ATOM 912 N N . ASP A 1 114 ? 25.962 -22.645 -27.331 1.00 60.97 114 ASP A N 1
ATOM 913 C CA . ASP A 1 114 ? 25.613 -24.042 -27.454 1.00 60.97 114 ASP A CA 1
ATOM 914 C C . ASP A 1 114 ? 26.786 -24.862 -26.885 1.00 60.97 114 ASP A C 1
ATOM 916 O O . ASP A 1 114 ? 27.974 -24.544 -27.023 1.00 60.97 114 ASP A O 1
ATOM 920 N N . THR A 1 115 ? 26.442 -25.899 -26.132 1.00 60.22 115 THR A N 1
ATOM 921 C CA . THR A 1 115 ? 27.410 -26.824 -25.536 1.00 60.22 115 THR A CA 1
ATOM 922 C C . THR A 1 115 ? 28.297 -27.480 -26.603 1.00 60.22 115 THR A C 1
ATOM 924 O O . THR A 1 115 ? 29.401 -27.931 -26.304 1.00 60.22 115 THR A O 1
ATOM 927 N N . GLU A 1 116 ? 27.855 -27.464 -27.861 1.00 59.28 116 GLU A N 1
ATOM 928 C CA . GLU A 1 116 ? 28.571 -27.946 -29.038 1.00 59.28 116 GLU A CA 1
ATOM 929 C C . GLU A 1 116 ? 29.758 -27.039 -29.433 1.00 59.28 116 GLU A C 1
ATOM 931 O O . GLU A 1 116 ? 30.817 -27.537 -29.816 1.00 59.28 116 GLU A O 1
ATOM 936 N N . THR A 1 117 ? 29.646 -25.721 -29.254 1.00 59.00 117 THR A N 1
ATOM 937 C CA . THR A 1 117 ? 30.686 -24.717 -29.528 1.00 59.00 117 THR A CA 1
ATOM 938 C C . THR A 1 117 ? 31.776 -24.787 -28.467 1.00 59.00 117 THR A C 1
ATOM 940 O O . THR A 1 117 ? 32.958 -24.760 -28.811 1.00 59.00 117 THR A O 1
ATOM 943 N N . ILE A 1 118 ? 31.409 -24.972 -27.191 1.00 57.56 118 ILE A N 1
ATOM 944 C CA . ILE A 1 118 ? 32.380 -25.222 -26.107 1.00 57.56 118 ILE A CA 1
ATOM 945 C C . ILE A 1 118 ? 33.126 -26.536 -26.362 1.00 57.56 118 ILE A C 1
ATOM 947 O O . ILE A 1 118 ? 34.351 -26.573 -26.255 1.00 57.56 118 ILE A O 1
ATOM 951 N N . SER A 1 119 ? 32.412 -27.592 -26.772 1.00 57.03 119 SER A N 1
ATOM 952 C CA . SER A 1 119 ? 33.025 -28.885 -27.094 1.00 57.03 119 SER A CA 1
ATOM 953 C C . SER A 1 119 ? 33.938 -28.824 -28.324 1.00 57.03 119 SER A C 1
ATOM 955 O O . SER A 1 119 ? 34.958 -29.508 -28.349 1.00 57.03 119 SER A O 1
ATOM 957 N N . LYS A 1 120 ? 33.619 -28.001 -29.336 1.00 62.47 120 LYS A N 1
ATOM 958 C CA . LYS A 1 120 ? 34.510 -27.763 -30.484 1.00 62.47 120 LYS A CA 1
ATOM 959 C C . LYS A 1 120 ? 35.776 -27.027 -30.064 1.00 62.47 120 LYS A C 1
ATOM 961 O O . LYS A 1 120 ? 36.863 -27.451 -30.450 1.00 62.47 120 LYS A O 1
ATOM 966 N N . PHE A 1 121 ? 35.659 -25.985 -29.240 1.00 58.97 121 PHE A N 1
ATOM 967 C CA . PHE A 1 121 ? 36.820 -25.241 -28.745 1.00 58.97 121 PHE A CA 1
ATOM 968 C C . PHE A 1 121 ? 37.732 -26.092 -27.854 1.00 58.97 121 PHE A C 1
ATOM 970 O O . PHE A 1 121 ? 38.946 -25.991 -27.994 1.00 58.97 121 PHE A O 1
ATOM 977 N N . SER A 1 122 ? 37.193 -26.983 -27.010 1.00 57.62 122 SER A N 1
ATOM 978 C CA . SER A 1 122 ? 38.021 -27.882 -26.187 1.00 57.62 122 SER A CA 1
ATOM 979 C C . SER A 1 122 ? 38.656 -29.040 -26.967 1.00 57.62 122 SER A C 1
ATOM 981 O O . SER A 1 122 ? 39.492 -29.740 -26.414 1.00 57.62 122 SER A O 1
ATOM 983 N N . SER A 1 123 ? 38.233 -29.282 -28.212 1.00 60.19 123 SER A N 1
ATOM 984 C CA . SER A 1 123 ? 38.811 -30.308 -29.099 1.00 60.19 123 SER A CA 1
ATOM 985 C C . SER A 1 123 ? 39.886 -29.766 -30.052 1.00 60.19 123 SER A C 1
ATOM 987 O O . SER A 1 123 ? 40.504 -30.536 -30.783 1.00 60.19 123 SER A O 1
ATOM 989 N N . LEU A 1 124 ? 40.082 -28.442 -30.066 1.00 59.06 124 LEU A N 1
ATOM 990 C CA . LEU A 1 124 ? 41.046 -27.720 -30.907 1.00 59.06 124 LEU A CA 1
ATOM 991 C C . LEU A 1 124 ? 42.298 -27.257 -30.133 1.00 59.06 124 LEU A C 1
ATOM 993 O O . LEU A 1 124 ? 43.164 -26.615 -30.729 1.00 59.06 124 LEU A O 1
ATOM 997 N N . VAL A 1 125 ? 42.399 -27.587 -28.840 1.00 50.47 125 VAL A N 1
ATOM 998 C CA . VAL A 1 125 ? 43.580 -27.388 -27.977 1.00 50.47 125 VAL A CA 1
ATOM 999 C C . VAL A 1 125 ? 44.008 -28.739 -27.424 1.00 50.47 125 VAL A C 1
ATOM 1001 O O . VAL A 1 125 ? 45.230 -28.996 -27.399 1.00 50.47 125 VAL A O 1
#

Secondary structure (DSSP, 8-state):
-----HHHHHHHHHHHHHHHHHHHHHHHHHHHHHHHHHGGGGGTTHHHHHHHHHHHHHHHHHHHHHS------SS-HHHHHHHHHHHHHHHHHHHHHHHHHHHHHHHHHS----HHHHHHHTT--

pLDDT: mean 79.79, std 17.04, range [36.25, 97.94]

Sequence (125 aa):
MYFTDDNEENKIKLSDAYKMKQIQKEGLDLFIKKNTDYGDAYKTYGPIGVLVRIGDKINRLSTITNNNITVIPTESLRDTLIDLHNYSAMAIMLLDSKEKKLNRLVTEIEPKVDTETISKFSSLV

Radius of gyration: 24.85 Å; chains: 1; bounding box: 58×53×67 Å